Protein AF-A0A9E5HTQ7-F1 (afdb_monomer)

pLDDT: mean 92.01, std 10.04, range [48.06, 96.94]

Radius of gyration: 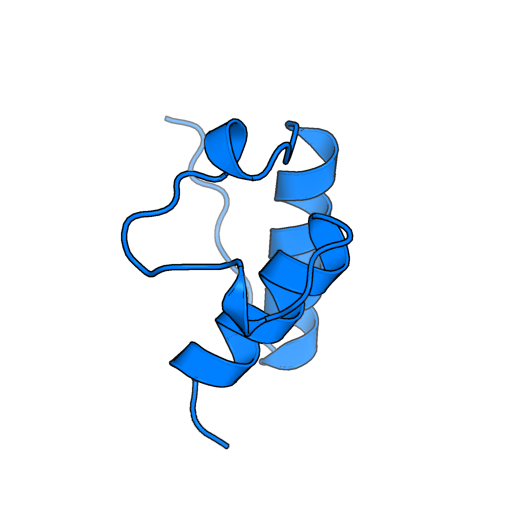11.23 Å; Cα contacts (8 Å, |Δi|>4): 37; chains: 1; bounding box: 31×20×26 Å

Secondary structure (DSSP, 8-state):
--HHHHHHHHHHHHHT--GGG--TT--TGGGT--HHHHHHHHHHHHHHHT--------

Foldseek 3Di:
DDLVLVLLVLLCVLLVHDSVVDDPPDDSVNSVQDPVSVVVSQVVSCVVPVHHDDDDPD

Mean predicted aligned error: 3.59 Å

Solvent-accessible surface area (backbone atoms only — not comparable to full-atom values): 3633 Å² total; per-residue (Å²): 134,61,68,66,61,55,51,40,47,50,50,12,60,63,42,75,49,54,49,88,78,59,54,96,86,61,48,58,66,81,52,68,36,48,77,67,42,50,53,52,45,50,51,53,50,23,64,76,66,76,50,82,79,83,84,79,93,122

Sequence (58 aa):
MDIGAKVIDIIAEQAILEPDDVTLESTLESLGIDSMGLVESIFAIEEAFDIQIPFNAN

Structure (mmCIF, N/CA/C/O backbone):
data_AF-A0A9E5HTQ7-F1
#
_entry.id   AF-A0A9E5HTQ7-F1
#
loop_
_atom_site.group_PDB
_atom_site.id
_atom_site.type_symbol
_atom_site.label_atom_id
_atom_site.label_alt_id
_atom_site.label_comp_id
_atom_site.label_asym_id
_atom_site.label_entity_id
_atom_site.label_seq_id
_atom_site.pdbx_PDB_ins_code
_atom_site.Cartn_x
_atom_site.Cartn_y
_atom_site.Cartn_z
_atom_site.occupancy
_atom_site.B_iso_or_equiv
_atom_site.auth_seq_id
_atom_site.auth_comp_id
_atom_site.auth_asym_id
_atom_site.auth_atom_id
_atom_site.pdbx_PDB_model_num
ATOM 1 N N . MET A 1 1 ? -13.766 -7.997 4.046 1.00 65.69 1 MET A N 1
ATOM 2 C CA . MET A 1 1 ? -12.635 -7.405 3.312 1.00 65.69 1 MET A CA 1
ATOM 3 C C . MET A 1 1 ? -11.481 -8.367 3.476 1.00 65.69 1 MET A C 1
ATOM 5 O O . MET A 1 1 ? -11.231 -8.770 4.606 1.00 65.69 1 MET A O 1
ATOM 9 N N . ASP A 1 2 ? -10.894 -8.827 2.379 1.00 92.62 2 ASP A N 1
ATOM 10 C CA . ASP A 1 2 ? -9.692 -9.657 2.446 1.00 92.62 2 ASP A CA 1
ATOM 11 C C . ASP A 1 2 ? -8.481 -8.749 2.702 1.00 92.62 2 ASP A C 1
ATOM 13 O O . ASP A 1 2 ? -8.354 -7.706 2.059 1.00 92.62 2 ASP A O 1
ATOM 17 N N . ILE A 1 3 ? -7.644 -9.099 3.685 1.00 94.50 3 ILE A N 1
ATOM 18 C CA . ILE A 1 3 ? -6.499 -8.265 4.088 1.00 94.50 3 ILE A CA 1
ATOM 19 C C . ILE A 1 3 ? -5.485 -8.187 2.946 1.00 94.50 3 ILE A C 1
ATOM 21 O O . ILE A 1 3 ? -5.001 -7.102 2.640 1.00 94.50 3 ILE A O 1
ATOM 25 N N . GLY A 1 4 ? -5.199 -9.321 2.298 1.00 94.62 4 GLY A N 1
ATOM 26 C CA . GLY A 1 4 ? -4.240 -9.390 1.200 1.00 94.62 4 GLY A CA 1
ATOM 27 C C . GLY A 1 4 ? -4.686 -8.544 0.015 1.00 94.62 4 GLY A C 1
ATOM 28 O O . GLY A 1 4 ? -3.917 -7.715 -0.460 1.00 94.62 4 GLY A O 1
ATOM 29 N N . ALA A 1 5 ? -5.950 -8.673 -0.392 1.00 95.38 5 ALA A N 1
ATOM 30 C CA . ALA A 1 5 ? -6.521 -7.862 -1.465 1.00 95.38 5 ALA A CA 1
ATOM 31 C C . ALA A 1 5 ? -6.428 -6.357 -1.167 1.00 95.38 5 ALA A C 1
ATOM 33 O O . ALA A 1 5 ? -6.033 -5.583 -2.031 1.00 95.38 5 ALA A O 1
ATOM 34 N N . LYS A 1 6 ? -6.713 -5.938 0.074 1.00 96.62 6 LYS A N 1
ATOM 35 C CA . LYS A 1 6 ? -6.634 -4.520 0.448 1.00 96.62 6 LYS A CA 1
ATOM 36 C C . LYS A 1 6 ? -5.199 -3.985 0.430 1.00 96.62 6 LYS A C 1
ATOM 38 O O . LYS A 1 6 ? -4.994 -2.834 0.060 1.00 96.62 6 LYS A O 1
ATOM 43 N N . VAL A 1 7 ? -4.217 -4.798 0.822 1.00 96.25 7 VAL A N 1
ATOM 44 C CA . VAL A 1 7 ? -2.798 -4.429 0.707 1.00 96.25 7 VAL 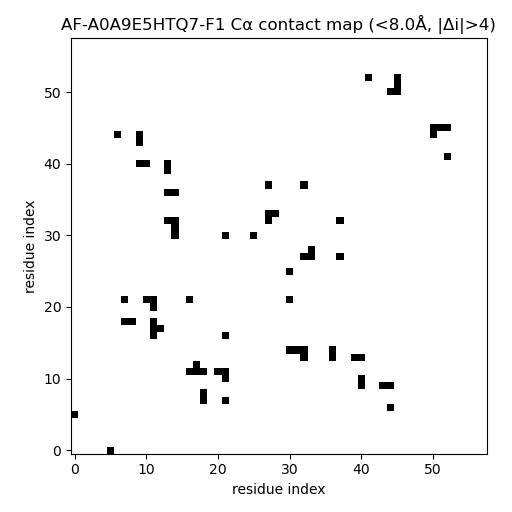A CA 1
ATOM 45 C C . VAL A 1 7 ? -2.394 -4.318 -0.764 1.00 96.25 7 VAL A C 1
ATOM 47 O O . VAL A 1 7 ? -1.737 -3.349 -1.127 1.00 96.25 7 VAL A O 1
ATOM 50 N N . ILE A 1 8 ? -2.832 -5.249 -1.616 1.00 96.62 8 ILE A N 1
ATOM 51 C CA . ILE A 1 8 ? -2.577 -5.209 -3.064 1.00 96.62 8 ILE A CA 1
ATOM 52 C C . ILE A 1 8 ? -3.136 -3.925 -3.690 1.00 96.62 8 ILE A C 1
ATOM 54 O O . ILE A 1 8 ? -2.400 -3.247 -4.400 1.00 96.62 8 ILE A O 1
ATOM 58 N N . ASP A 1 9 ? -4.378 -3.546 -3.372 1.00 96.81 9 ASP A N 1
ATOM 59 C CA . ASP A 1 9 ? -4.985 -2.296 -3.857 1.00 96.81 9 ASP A CA 1
ATOM 60 C C . ASP A 1 9 ? -4.137 -1.065 -3.502 1.00 96.81 9 ASP A C 1
ATOM 62 O O . ASP A 1 9 ? -3.919 -0.195 -4.342 1.00 96.81 9 ASP A O 1
ATOM 66 N N . ILE A 1 10 ? -3.636 -0.991 -2.262 1.00 96.88 10 ILE A N 1
ATOM 67 C CA . ILE A 1 10 ? -2.807 0.135 -1.809 1.00 96.88 10 ILE A CA 1
ATOM 68 C C . ILE A 1 10 ? -1.494 0.177 -2.594 1.00 96.88 10 ILE A C 1
ATOM 70 O O . ILE A 1 10 ? -1.114 1.230 -3.097 1.00 96.88 10 ILE A O 1
ATOM 74 N N . ILE A 1 11 ? -0.808 -0.960 -2.729 1.00 96.44 11 ILE A N 1
ATOM 75 C CA . ILE A 1 11 ? 0.464 -1.032 -3.458 1.00 96.44 11 ILE A CA 1
ATOM 76 C C . ILE A 1 11 ? 0.276 -0.684 -4.941 1.00 96.44 11 ILE A C 1
ATOM 78 O O . ILE A 1 11 ? 1.095 0.047 -5.498 1.00 96.44 11 ILE A O 1
ATOM 82 N N . ALA A 1 12 ? -0.806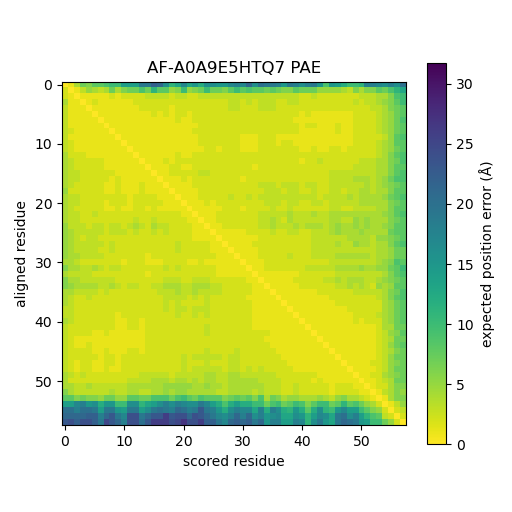 -1.150 -5.568 1.00 96.62 12 ALA A N 1
ATOM 83 C CA . ALA A 1 12 ? -1.137 -0.823 -6.952 1.00 96.62 12 ALA A CA 1
ATOM 84 C C . ALA A 1 12 ? -1.372 0.684 -7.141 1.00 96.62 12 ALA A C 1
ATOM 86 O O . ALA A 1 12 ? -0.840 1.276 -8.078 1.00 96.62 12 ALA A O 1
ATOM 87 N N . GLU A 1 13 ? -2.086 1.330 -6.214 1.00 95.75 13 GLU A N 1
ATOM 88 C CA . GLU A 1 13 ? -2.307 2.779 -6.241 1.00 95.75 13 GLU A CA 1
ATOM 89 C C . GLU A 1 13 ? -0.990 3.565 -6.137 1.00 95.75 13 GLU A C 1
ATOM 91 O O . GLU A 1 13 ? -0.766 4.489 -6.920 1.00 95.75 13 GLU A O 1
ATOM 96 N N . GLN A 1 14 ? -0.084 3.162 -5.238 1.00 94.94 14 GLN A N 1
ATOM 97 C CA . GLN A 1 14 ? 1.225 3.815 -5.084 1.00 94.94 14 GLN A CA 1
ATOM 98 C C . GLN A 1 14 ? 2.148 3.601 -6.294 1.00 94.94 14 GLN A C 1
ATOM 100 O O . GLN A 1 14 ? 2.954 4.474 -6.613 1.00 94.94 14 GLN A O 1
ATOM 105 N N . ALA A 1 15 ? 2.021 2.464 -6.982 1.00 95.38 15 ALA A N 1
ATOM 106 C CA . ALA A 1 15 ? 2.768 2.151 -8.200 1.00 95.38 15 ALA A CA 1
ATOM 107 C C . ALA A 1 15 ? 2.132 2.722 -9.483 1.00 95.38 15 ALA A C 1
ATOM 109 O O . ALA A 1 15 ? 2.755 2.674 -10.543 1.00 95.38 15 ALA A O 1
ATOM 110 N N . ILE A 1 16 ? 0.910 3.269 -9.407 1.00 95.12 16 ILE A N 1
ATOM 111 C CA . ILE A 1 16 ? 0.112 3.695 -10.571 1.00 95.12 16 ILE A CA 1
ATOM 112 C C . ILE A 1 16 ? -0.103 2.507 -11.534 1.00 95.12 16 ILE A C 1
ATOM 114 O O . ILE A 1 16 ? 0.107 2.597 -12.745 1.00 95.12 16 ILE A O 1
ATOM 118 N N . LEU A 1 17 ? -0.506 1.369 -10.969 1.00 96.38 17 LEU A N 1
ATOM 119 C CA . LEU A 1 17 ? -0.781 0.110 -11.663 1.00 96.38 17 LEU A CA 1
ATOM 120 C C . LEU A 1 17 ? -2.214 -0.359 -11.393 1.00 96.38 17 LEU A C 1
ATOM 122 O O . LEU A 1 17 ? -2.888 0.144 -10.491 1.00 96.38 17 LEU A O 1
ATOM 126 N N . GLU A 1 18 ? -2.682 -1.345 -12.157 1.00 96.94 18 GLU A N 1
ATOM 127 C CA . GLU A 1 18 ? -3.909 -2.061 -11.810 1.00 96.94 18 GLU A CA 1
ATOM 128 C C . GLU A 1 18 ? -3.609 -3.131 -10.735 1.00 96.94 18 GLU A C 1
ATOM 130 O O . GLU A 1 18 ? -2.503 -3.675 -10.698 1.00 96.94 18 GLU A O 1
ATOM 135 N N . PRO A 1 19 ? -4.565 -3.481 -9.851 1.00 95.44 19 PRO A N 1
ATOM 136 C CA . PRO A 1 19 ? -4.355 -4.510 -8.825 1.00 95.44 19 PRO A CA 1
ATOM 137 C C . PRO A 1 19 ? -3.914 -5.869 -9.388 1.00 95.44 19 PRO A C 1
ATOM 139 O O . PRO A 1 19 ? -3.143 -6.579 -8.747 1.00 95.44 19 PRO A O 1
ATOM 142 N N . ASP A 1 20 ? -4.368 -6.216 -10.596 1.00 96.19 20 ASP A N 1
ATOM 143 C CA . ASP A 1 20 ? -3.987 -7.443 -11.305 1.00 96.19 20 ASP A CA 1
ATOM 144 C C . ASP A 1 20 ? -2.514 -7.457 -11.771 1.00 96.19 20 ASP A C 1
ATOM 146 O O . ASP A 1 20 ? -1.966 -8.533 -12.016 1.00 96.19 20 ASP A O 1
ATOM 150 N N . ASP A 1 21 ? -1.844 -6.301 -11.849 1.00 96.06 21 ASP A N 1
ATOM 151 C CA . ASP A 1 21 ? -0.411 -6.208 -12.168 1.00 96.06 21 ASP A CA 1
ATOM 152 C C . ASP A 1 21 ? 0.489 -6.455 -10.939 1.00 96.06 21 ASP A C 1
ATOM 154 O O . ASP A 1 21 ? 1.709 -6.607 -11.065 1.00 96.06 21 ASP A O 1
ATOM 158 N N . VAL A 1 22 ? -0.087 -6.515 -9.733 1.00 96.25 22 VAL A N 1
ATOM 159 C CA . VAL A 1 22 ? 0.647 -6.718 -8.480 1.00 96.25 22 VAL A CA 1
ATOM 160 C C . VAL A 1 22 ? 0.522 -8.171 -8.032 1.00 96.25 22 VAL A C 1
ATOM 162 O O . VAL A 1 22 ? -0.543 -8.658 -7.659 1.00 96.25 22 VAL A O 1
ATOM 165 N N . THR A 1 23 ? 1.652 -8.875 -8.015 1.00 94.94 23 THR A N 1
ATOM 166 C CA . THR A 1 23 ? 1.720 -10.278 -7.591 1.00 94.94 23 THR A CA 1
ATOM 167 C C . THR A 1 23 ? 2.368 -10.408 -6.217 1.00 94.94 23 THR A C 1
ATOM 169 O O . THR A 1 23 ? 3.138 -9.550 -5.790 1.00 94.94 23 THR A O 1
ATOM 172 N N . LEU A 1 24 ? 2.126 -11.528 -5.532 1.00 93.81 24 LEU A N 1
ATOM 173 C CA . LEU A 1 24 ? 2.793 -11.832 -4.258 1.00 93.81 24 LEU A CA 1
ATOM 174 C C . LEU A 1 24 ? 4.310 -12.050 -4.395 1.00 93.81 24 LEU A C 1
ATOM 176 O O . LEU A 1 24 ? 5.019 -12.035 -3.392 1.00 93.81 24 LEU A O 1
ATOM 180 N N . GLU A 1 25 ? 4.801 -12.276 -5.614 1.00 95.50 25 GLU A N 1
ATOM 181 C CA . GLU A 1 25 ? 6.228 -12.428 -5.916 1.00 95.50 25 GLU A CA 1
ATOM 182 C C . GLU A 1 25 ? 6.887 -11.092 -6.295 1.00 95.50 25 GLU A C 1
ATOM 184 O O . GLU A 1 25 ? 8.114 -11.012 -6.391 1.00 95.50 25 GLU A O 1
ATOM 189 N N . SER A 1 26 ? 6.092 -10.036 -6.500 1.00 94.62 26 SER A N 1
ATOM 190 C CA . SER A 1 26 ? 6.586 -8.718 -6.879 1.00 94.62 26 SER A CA 1
ATOM 191 C C . SER A 1 26 ? 7.399 -8.090 -5.745 1.00 94.62 26 SER A C 1
ATOM 193 O O . SER A 1 26 ? 7.005 -8.100 -4.578 1.00 94.62 26 SER A O 1
ATOM 195 N N . THR A 1 27 ? 8.529 -7.479 -6.095 1.00 93.88 27 THR A N 1
ATOM 196 C CA . THR A 1 27 ? 9.264 -6.588 -5.190 1.00 93.88 27 THR A CA 1
ATOM 197 C C . THR A 1 27 ? 8.818 -5.147 -5.415 1.00 93.88 27 THR A C 1
ATOM 199 O O . THR A 1 27 ? 8.416 -4.787 -6.518 1.00 93.88 27 THR A O 1
ATOM 202 N N . LEU A 1 28 ? 8.935 -4.293 -4.395 1.00 92.06 28 LEU A N 1
ATOM 203 C CA . LEU A 1 28 ? 8.598 -2.868 -4.525 1.00 92.06 28 LEU A CA 1
ATOM 204 C C . LEU A 1 28 ? 9.402 -2.186 -5.644 1.00 92.06 28 LEU A C 1
ATOM 206 O O . LEU A 1 28 ? 8.836 -1.460 -6.452 1.00 92.06 28 LEU A O 1
ATOM 210 N N . GLU A 1 29 ? 10.692 -2.511 -5.763 1.00 93.38 29 GLU A N 1
ATOM 211 C CA . GLU A 1 29 ? 11.543 -2.023 -6.857 1.00 93.38 29 GLU A CA 1
ATOM 212 C C . GLU A 1 29 ? 11.030 -2.477 -8.235 1.00 93.38 29 GLU A C 1
ATOM 214 O O . GLU A 1 29 ? 10.951 -1.671 -9.159 1.00 93.38 29 GLU A O 1
ATOM 219 N N . SER A 1 30 ? 10.617 -3.745 -8.377 1.00 95.31 30 SER A N 1
ATOM 220 C CA . SER A 1 30 ? 10.053 -4.267 -9.632 1.00 95.31 30 SER A CA 1
ATOM 221 C C . SER A 1 30 ? 8.740 -3.587 -10.022 1.00 95.31 30 SER A C 1
ATOM 223 O O . SER A 1 30 ? 8.388 -3.602 -11.200 1.00 95.31 30 SER A O 1
ATOM 225 N N . LEU A 1 31 ? 8.014 -3.031 -9.053 1.00 96.12 31 LEU A N 1
ATOM 226 C CA . LEU A 1 31 ? 6.785 -2.268 -9.268 1.00 96.12 31 LEU A CA 1
ATOM 227 C C . LEU A 1 31 ? 7.057 -0.776 -9.521 1.00 96.12 31 LEU A C 1
ATOM 229 O O . LEU A 1 31 ? 6.117 -0.011 -9.696 1.00 96.12 31 LEU A O 1
ATOM 233 N N . GLY A 1 32 ? 8.324 -0.348 -9.541 1.00 94.56 32 GLY A N 1
ATOM 234 C CA . GLY A 1 32 ? 8.694 1.057 -9.717 1.00 94.56 32 GLY A CA 1
ATOM 235 C C . GLY A 1 32 ? 8.478 1.917 -8.470 1.00 94.56 32 GLY A C 1
ATOM 236 O O . GLY A 1 32 ? 8.427 3.139 -8.578 1.00 94.56 32 GLY A O 1
ATOM 237 N N . ILE A 1 33 ? 8.344 1.303 -7.290 1.00 95.75 33 ILE A N 1
ATOM 238 C CA . ILE A 1 33 ? 8.184 2.019 -6.024 1.00 95.75 33 ILE A CA 1
ATOM 239 C C . ILE A 1 33 ? 9.567 2.373 -5.467 1.00 95.75 33 ILE A C 1
ATOM 241 O O . ILE A 1 33 ? 10.301 1.520 -4.964 1.00 95.75 33 ILE A O 1
ATOM 245 N N . ASP A 1 34 ? 9.894 3.661 -5.524 1.00 93.31 34 ASP A N 1
ATOM 246 C CA . ASP A 1 34 ? 11.080 4.241 -4.894 1.00 93.31 34 ASP A CA 1
ATOM 247 C C . ASP A 1 34 ? 10.912 4.421 -3.371 1.00 93.31 34 ASP A C 1
ATOM 249 O O . ASP A 1 34 ? 9.844 4.214 -2.793 1.00 93.31 34 ASP A O 1
ATOM 253 N N . SER A 1 35 ? 11.966 4.886 -2.695 1.00 92.75 35 SER A N 1
ATOM 254 C CA . SER A 1 35 ? 11.976 5.100 -1.239 1.00 92.75 35 SER A CA 1
ATOM 255 C C . SER A 1 35 ? 10.861 6.020 -0.725 1.00 92.75 35 SER A C 1
ATOM 257 O O . SER A 1 35 ? 10.335 5.774 0.358 1.00 92.75 35 SER A O 1
ATOM 259 N N . MET A 1 36 ? 10.473 7.048 -1.490 1.00 92.56 36 MET A N 1
ATOM 260 C CA . MET A 1 36 ? 9.337 7.908 -1.139 1.00 92.56 36 MET A CA 1
ATOM 261 C C . MET A 1 36 ? 8.011 7.145 -1.251 1.00 92.56 36 MET A C 1
ATOM 263 O O . MET A 1 36 ? 7.201 7.197 -0.333 1.00 92.56 36 MET A O 1
ATOM 267 N N . GLY A 1 37 ? 7.817 6.381 -2.331 1.00 93.25 37 GLY A N 1
ATOM 268 C CA . GLY A 1 37 ? 6.609 5.577 -2.526 1.00 93.25 37 GLY A CA 1
ATOM 269 C C . GLY A 1 37 ? 6.464 4.463 -1.487 1.00 93.25 37 GLY A C 1
ATOM 270 O O . GLY A 1 37 ? 5.351 4.144 -1.080 1.00 93.25 37 GLY A O 1
ATOM 271 N N . LEU A 1 38 ? 7.574 3.914 -0.981 1.00 92.81 38 LEU A N 1
ATOM 272 C CA . LEU A 1 38 ? 7.560 2.981 0.150 1.00 92.81 38 LEU A CA 1
ATOM 273 C C . LEU A 1 38 ? 7.012 3.645 1.421 1.00 92.81 38 LEU A C 1
ATOM 275 O O . LEU A 1 38 ? 6.188 3.051 2.112 1.00 92.81 38 LEU A O 1
ATOM 279 N N . VAL A 1 39 ? 7.465 4.861 1.738 1.00 94.00 39 VAL A N 1
ATOM 280 C CA . VAL A 1 39 ? 6.995 5.598 2.921 1.00 94.00 39 VAL A CA 1
ATOM 281 C C . VAL A 1 39 ? 5.499 5.900 2.811 1.00 94.00 39 VAL A C 1
ATOM 283 O O . VAL A 1 39 ? 4.759 5.634 3.756 1.00 94.00 39 VAL A O 1
ATOM 286 N N . GLU A 1 40 ? 5.038 6.357 1.647 1.00 94.56 40 GLU A N 1
ATOM 287 C CA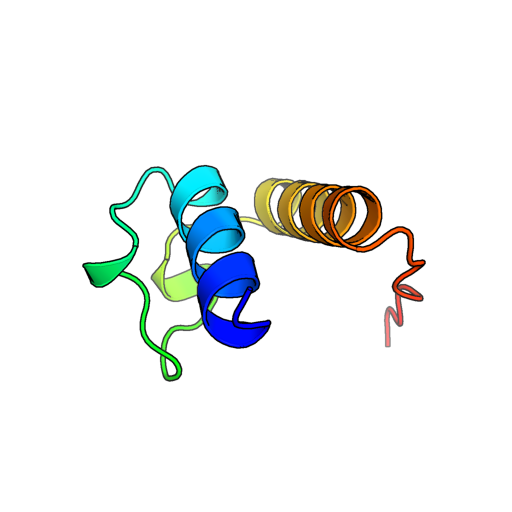 . GLU A 1 40 ? 3.612 6.605 1.396 1.00 94.56 40 GLU A CA 1
ATOM 288 C C . GLU A 1 40 ? 2.784 5.309 1.457 1.00 94.56 40 GLU A C 1
ATOM 290 O O . GLU A 1 40 ? 1.713 5.288 2.060 1.00 94.56 40 GLU A O 1
ATOM 295 N N . SER A 1 41 ? 3.308 4.196 0.926 1.00 95.06 41 SER A N 1
ATOM 296 C CA . SER A 1 41 ? 2.670 2.874 1.030 1.00 95.06 41 SER A CA 1
ATOM 297 C C . SER A 1 41 ? 2.482 2.448 2.486 1.00 95.06 41 SER A C 1
ATOM 299 O O . SER A 1 41 ? 1.424 1.937 2.849 1.00 95.06 41 SER A O 1
ATOM 301 N N . ILE A 1 42 ? 3.493 2.665 3.335 1.00 94.62 42 ILE A N 1
ATOM 302 C CA . ILE A 1 42 ? 3.409 2.370 4.770 1.00 94.62 42 ILE A CA 1
ATOM 303 C C . ILE A 1 42 ? 2.314 3.221 5.413 1.00 94.62 42 ILE A C 1
ATOM 305 O O . ILE A 1 42 ? 1.445 2.656 6.072 1.00 94.62 42 ILE A O 1
ATOM 309 N N . PHE A 1 43 ? 2.299 4.537 5.179 1.00 95.19 43 PHE A N 1
ATOM 310 C CA . PHE A 1 43 ? 1.272 5.421 5.739 1.00 95.19 43 PHE A CA 1
ATOM 311 C C . PHE A 1 43 ? -0.143 5.049 5.286 1.00 95.19 43 PHE A C 1
ATOM 313 O O 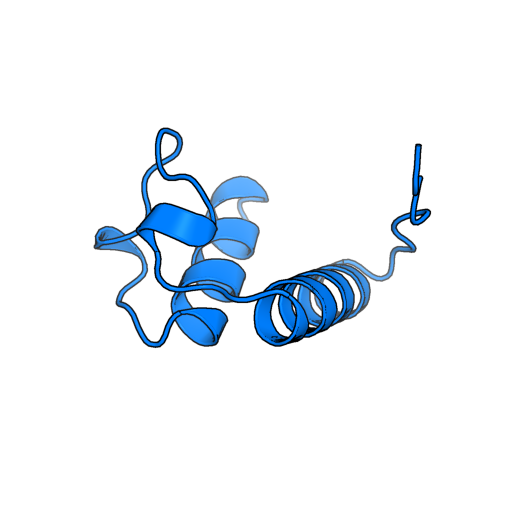. PHE A 1 43 ? -1.059 5.012 6.105 1.00 95.19 43 PHE A O 1
ATOM 320 N N . ALA A 1 44 ? -0.330 4.715 4.009 1.00 96.44 44 ALA A N 1
ATOM 321 C CA . ALA A 1 44 ? -1.622 4.283 3.487 1.00 96.44 44 ALA A CA 1
ATOM 322 C C . ALA A 1 44 ? -2.101 2.972 4.138 1.00 96.44 44 ALA A C 1
ATOM 324 O O . ALA A 1 44 ? -3.292 2.811 4.409 1.00 96.44 44 ALA A O 1
ATOM 325 N N . ILE A 1 45 ? -1.188 2.039 4.432 1.00 96.12 45 ILE A N 1
ATOM 326 C CA . ILE A 1 45 ? -1.507 0.815 5.179 1.00 96.12 45 ILE A CA 1
ATOM 327 C C . ILE A 1 45 ? -1.835 1.148 6.642 1.00 96.12 45 ILE A C 1
ATOM 329 O O . ILE A 1 45 ? -2.821 0.639 7.172 1.00 96.12 45 ILE A O 1
ATOM 333 N N . GLU A 1 46 ? -1.056 2.003 7.301 1.00 96.62 46 GLU A N 1
ATOM 334 C CA . GLU A 1 46 ? -1.336 2.446 8.673 1.00 96.62 46 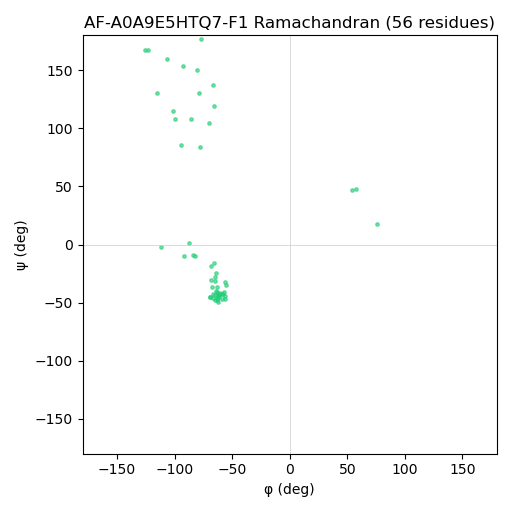GLU A CA 1
ATOM 335 C C . GLU A 1 46 ? -2.736 3.064 8.790 1.00 96.62 46 GLU A C 1
ATOM 337 O O . GLU A 1 46 ? -3.509 2.668 9.663 1.00 96.62 46 GLU A O 1
ATOM 342 N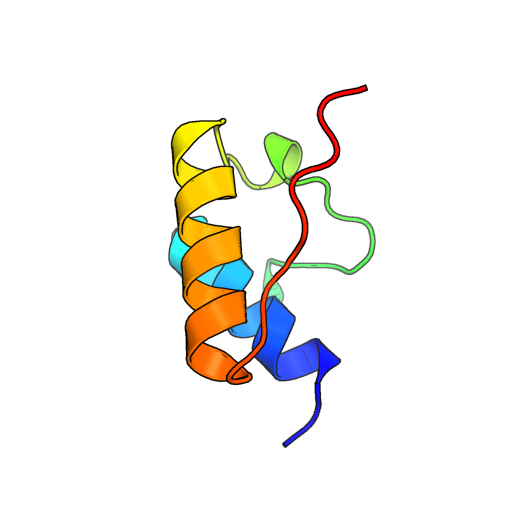 N . GLU A 1 47 ? -3.100 3.957 7.865 1.00 96.69 47 GLU A N 1
ATOM 343 C CA . GLU A 1 47 ? -4.416 4.598 7.824 1.00 96.69 47 GLU A CA 1
ATOM 344 C C . GLU A 1 47 ? -5.539 3.597 7.516 1.00 96.69 47 GLU A C 1
ATOM 346 O O . GLU A 1 47 ? -6.563 3.579 8.200 1.00 96.69 47 GLU A O 1
ATOM 351 N N . ALA A 1 48 ? -5.356 2.727 6.517 1.00 96.75 48 ALA A N 1
ATOM 352 C CA . ALA A 1 48 ? -6.393 1.785 6.096 1.00 96.75 48 ALA A CA 1
ATOM 353 C C . ALA A 1 48 ? -6.751 0.751 7.173 1.00 96.75 48 ALA A C 1
ATOM 355 O O . ALA A 1 48 ? -7.875 0.240 7.184 1.00 96.75 48 ALA A O 1
ATOM 356 N N . PHE A 1 49 ? -5.802 0.422 8.049 1.00 96.44 49 PHE A N 1
ATOM 357 C CA . PHE A 1 49 ? -5.964 -0.611 9.067 1.00 96.44 49 PHE A CA 1
ATOM 358 C C . PHE A 1 49 ? -5.999 -0.069 10.504 1.00 96.44 49 PHE A C 1
ATOM 360 O O . PHE A 1 49 ? -6.219 -0.865 11.416 1.00 96.44 49 PHE A O 1
ATOM 367 N N . ASP A 1 50 ? -5.838 1.243 10.710 1.00 96.94 50 ASP A N 1
ATOM 368 C CA . ASP A 1 50 ? -5.734 1.886 12.031 1.00 96.94 50 ASP A CA 1
ATOM 369 C C . ASP A 1 50 ? -4.628 1.242 12.895 1.00 96.94 50 ASP A C 1
ATOM 371 O O . ASP A 1 50 ? -4.822 0.872 14.055 1.00 96.94 50 ASP A O 1
ATOM 375 N N . ILE A 1 51 ? -3.451 1.041 12.290 1.00 95.50 51 ILE A N 1
ATOM 376 C CA . ILE A 1 51 ? -2.279 0.414 12.924 1.00 95.50 51 ILE A CA 1
ATOM 377 C C . ILE A 1 51 ? -1.040 1.298 12.815 1.00 95.50 51 ILE A C 1
ATOM 379 O O . ILE A 1 51 ? -0.995 2.234 12.029 1.00 95.50 51 ILE A O 1
ATOM 383 N N . GLN A 1 52 ? -0.001 0.950 13.578 1.00 94.12 52 GLN A N 1
ATOM 384 C CA . GLN A 1 52 ? 1.337 1.508 13.401 1.00 94.12 52 GLN A CA 1
ATOM 385 C C . GLN A 1 52 ? 2.307 0.413 12.965 1.00 94.12 52 GLN A C 1
ATOM 387 O O . GLN A 1 52 ? 2.383 -0.646 13.596 1.00 94.12 52 GLN A O 1
ATOM 392 N N . ILE A 1 53 ? 3.071 0.679 11.913 1.00 90.25 53 ILE A N 1
ATOM 393 C CA . ILE A 1 53 ? 4.119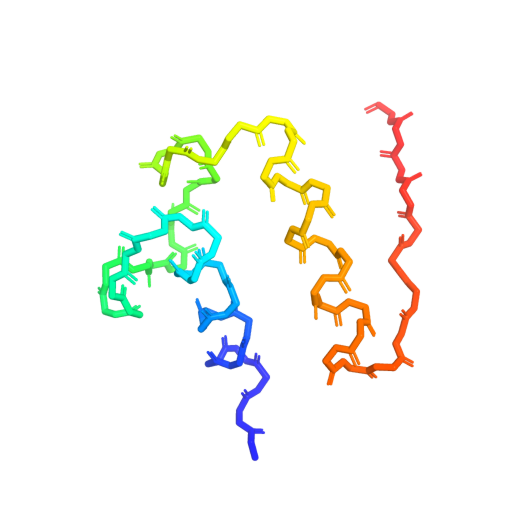 -0.200 11.411 1.00 90.25 53 ILE A CA 1
ATOM 394 C C . ILE A 1 53 ? 5.454 0.341 11.936 1.00 90.25 53 ILE A C 1
ATOM 396 O O . ILE A 1 53 ? 5.932 1.381 11.484 1.00 90.25 53 ILE A O 1
ATOM 400 N N . PRO A 1 54 ? 6.094 -0.337 12.905 1.00 85.88 54 PRO A N 1
ATOM 401 C CA . PRO A 1 54 ? 7.361 0.133 13.441 1.00 85.88 54 PRO A CA 1
ATOM 402 C C . PRO A 1 54 ? 8.440 0.070 12.355 1.00 85.88 54 PRO A C 1
ATOM 404 O O . PRO A 1 54 ? 8.770 -1.004 11.850 1.00 85.88 54 PRO A O 1
ATOM 407 N N . PHE A 1 55 ? 9.018 1.222 12.017 1.00 72.94 55 PHE A N 1
ATOM 408 C CA . PHE A 1 55 ? 10.118 1.292 11.062 1.00 72.94 55 PHE A CA 1
ATOM 409 C C . PHE A 1 55 ? 11.382 0.686 11.685 1.00 72.94 55 PHE A C 1
ATOM 411 O O . PHE A 1 55 ? 12.022 1.293 12.545 1.00 72.94 55 PHE A O 1
ATOM 418 N N . ASN A 1 56 ? 11.740 -0.531 11.275 1.00 63.50 56 ASN A N 1
ATOM 419 C CA . ASN A 1 56 ? 12.985 -1.173 11.685 1.00 63.50 56 ASN A CA 1
ATOM 420 C C . ASN A 1 56 ? 14.067 -0.902 10.629 1.00 63.50 56 ASN A C 1
ATOM 422 O O . ASN A 1 56 ? 14.249 -1.692 9.706 1.00 63.50 56 ASN A O 1
ATOM 426 N N . A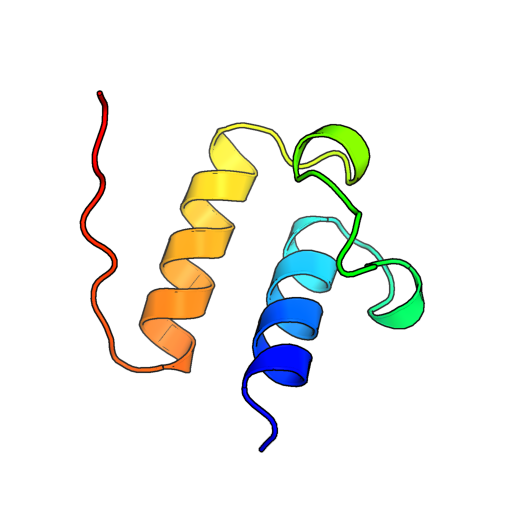LA A 1 57 ? 14.748 0.240 10.746 1.00 54.66 57 ALA A N 1
ATOM 427 C CA . ALA A 1 57 ? 15.928 0.562 9.946 1.00 54.66 57 ALA A CA 1
ATOM 428 C C . ALA A 1 57 ? 17.146 -0.191 10.507 1.00 54.66 57 ALA A C 1
ATOM 430 O O . ALA A 1 57 ? 17.869 0.350 11.346 1.00 54.66 57 ALA A O 1
ATOM 431 N N . ASN A 1 58 ? 17.333 -1.448 10.104 1.00 48.06 58 ASN A N 1
ATOM 432 C CA . ASN A 1 58 ? 18.496 -2.265 10.469 1.00 48.06 58 ASN A CA 1
ATOM 433 C C . ASN A 1 58 ? 19.247 -2.696 9.211 1.00 48.06 58 ASN A C 1
ATOM 435 O O . ASN A 1 58 ? 18.559 -3.135 8.262 1.00 48.06 58 ASN A O 1
#

Nearest PDB structures (foldseek):
  8xks-assembly1_R  TM=9.423E-01  e=3.438E-02  Chlamydomonas reinhardtii
  8cg6-assembly1_C  TM=8.706E-01  e=4.166E-02  Cercospora nicotianae
  5msp-assembly1_A  TM=9.009E-01  e=1.702E-01  Segniliparus rugosus ATCC BAA-974
  5ejd-assembly7_M  TM=8.137E-01  e=4.739E-01  Penicillium aethiopicum
  5ejd-assembly2_C  TM=8.139E-01  e=8.987E-01  Penicillium aethiopicum